Protein AF-A0AAU9DCE3-F1 (afdb_monomer)

Secondary structure (DSSP, 8-state):
----HHHHHHHHHHHHT-SS-EEHHHHHHH-TT--HHHHHHHHHHHHHTTSEEEEE-S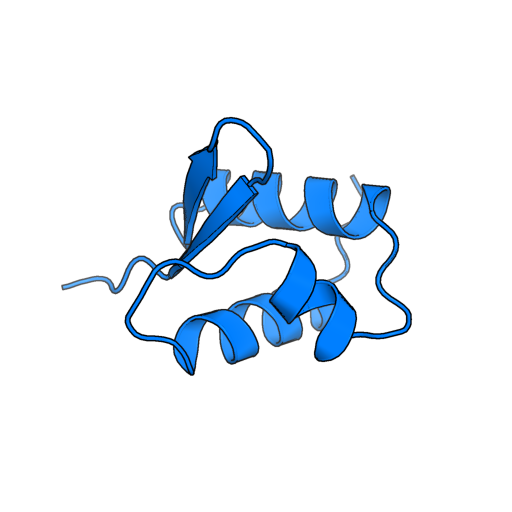S-EEEEE----

Foldseek 3Di:
DPADPVLLVQVLVQQVVDQDWDWPVSVCVSPVPDDPVNVVVSQVVCVVVVQWDWDDDPVTITIHGDDDD

Solvent-accessible surface area (backbone atoms only — not comparable to full-atom values): 4149 Å² total; per-residue (Å²): 132,93,76,60,63,69,59,47,52,49,53,49,55,55,32,66,76,36,97,50,72,41,47,56,65,61,54,41,69,79,33,78,88,62,50,67,69,59,49,53,55,46,51,54,48,38,38,72,69,59,45,32,48,79,46,82,50,98,88,46,51,24,37,28,60,50,79,81,130

Radius of gyration: 11.1 Å; Cα contacts (8 Å, |Δ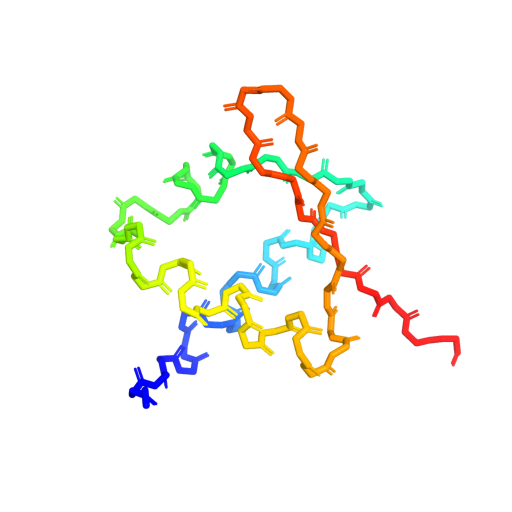i|>4): 67; chains: 1; bounding box: 26×25×28 Å

Nearest PDB structures (foldseek):
  2dk8-assembly1_A  TM=8.783E-01  e=2.680E-03  Mus musculus
  8iuh-assembly1_P  TM=9.043E-01  e=3.233E-02  Homo sapiens
  2l01-assembly1_B  TM=8.345E-01  e=2.470E-02  Phocaeicola vulgatus ATCC 8482
  5oqj-assembly1_2  TM=7.004E-01  e=2.980E-01  Saccharomyces cerevisiae S288C
  7zs9-assembly1_2  TM=6.541E-01  e=4.773E-01  Saccharomyces cerevisiae

Organism: NCBI:txid2996794

Sequence (69 aa):
MNIDKNLQEKILKILEKHDNYISTKILYEEIPDLDEKKLNGNIVFLEKEDKICVKVGVDNKNFKVKMKR

Structure (mmCIF, N/CA/C/O backbone):
data_AF-A0AAU9DCE3-F1
#
_entry.id   AF-A0AAU9DCE3-F1
#
loop_
_atom_site.group_PDB
_atom_site.id
_atom_site.type_symbol
_atom_site.label_atom_id
_atom_site.label_alt_id
_atom_site.label_comp_id
_atom_site.label_asym_id
_atom_site.label_entity_id
_atom_site.label_seq_id
_atom_site.pdbx_PDB_ins_code
_atom_site.Cartn_x
_atom_site.Cartn_y
_atom_site.Cartn_z
_atom_site.occupancy
_atom_site.B_iso_or_equiv
_atom_site.auth_seq_id
_atom_site.auth_comp_id
_atom_site.auth_asym_id
_atom_site.auth_atom_id
_atom_site.pdbx_PDB_model_num
ATOM 1 N N . MET A 1 1 ? 6.447 -15.177 7.456 1.00 59.56 1 MET A N 1
ATOM 2 C CA . MET A 1 1 ? 6.685 -14.138 6.427 1.00 59.56 1 MET A CA 1
ATOM 3 C C . MET A 1 1 ? 7.536 -13.065 7.088 1.00 59.56 1 MET A C 1
ATOM 5 O O . MET A 1 1 ? 7.139 -12.620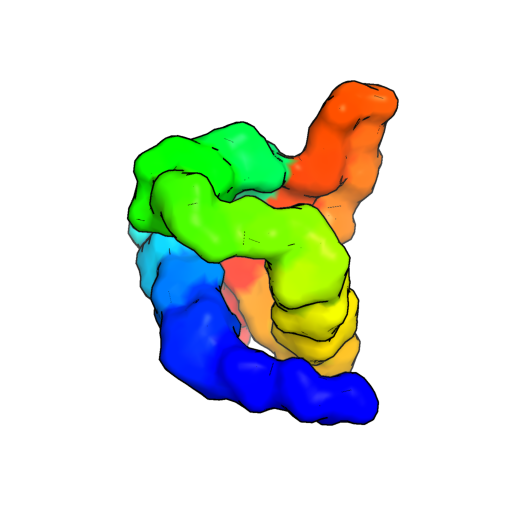 8.155 1.00 59.56 1 MET A O 1
ATOM 9 N N . ASN A 1 2 ? 8.713 -12.727 6.551 1.00 59.78 2 ASN A N 1
ATOM 10 C CA . ASN A 1 2 ? 9.536 -11.653 7.116 1.00 59.78 2 ASN A CA 1
ATOM 11 C C . ASN A 1 2 ? 9.025 -10.333 6.530 1.00 59.78 2 ASN A C 1
ATOM 13 O O . ASN A 1 2 ? 9.119 -10.117 5.323 1.00 59.78 2 ASN A O 1
ATOM 17 N N . ILE A 1 3 ? 8.356 -9.539 7.354 1.00 68.19 3 ILE A N 1
ATOM 18 C CA . ILE A 1 3 ? 7.598 -8.370 6.917 1.00 68.19 3 ILE A CA 1
ATOM 19 C C . ILE A 1 3 ? 8.457 -7.129 7.133 1.00 68.19 3 ILE A C 1
ATOM 21 O O . ILE A 1 3 ? 8.897 -6.854 8.249 1.00 68.19 3 ILE A O 1
ATOM 25 N N . ASP A 1 4 ? 8.699 -6.392 6.053 1.00 81.75 4 ASP A N 1
ATOM 26 C CA . ASP A 1 4 ? 9.503 -5.174 6.070 1.00 81.75 4 ASP A CA 1
ATOM 27 C C . ASP A 1 4 ? 8.666 -4.001 6.599 1.00 81.75 4 ASP A C 1
ATOM 29 O O . ASP A 1 4 ? 7.836 -3.434 5.885 1.00 81.75 4 ASP A O 1
ATOM 33 N N . LYS A 1 5 ? 8.873 -3.648 7.873 1.00 84.75 5 LYS A N 1
ATOM 34 C CA . LYS A 1 5 ? 8.131 -2.571 8.550 1.00 84.75 5 LYS A CA 1
ATOM 35 C C . LYS A 1 5 ? 8.289 -1.218 7.850 1.00 84.75 5 LYS A C 1
ATOM 37 O O . LYS A 1 5 ? 7.314 -0.478 7.759 1.00 84.75 5 LYS A O 1
ATOM 42 N N . ASN A 1 6 ? 9.469 -0.919 7.301 1.00 87.88 6 ASN A N 1
ATOM 43 C CA . ASN A 1 6 ? 9.702 0.341 6.590 1.00 87.88 6 ASN A CA 1
ATOM 44 C C . ASN A 1 6 ? 8.861 0.412 5.315 1.00 87.88 6 ASN A C 1
ATOM 46 O O . ASN A 1 6 ? 8.316 1.463 4.975 1.00 87.88 6 ASN A O 1
ATOM 50 N N . LEU A 1 7 ? 8.738 -0.715 4.609 1.00 89.31 7 LEU A N 1
ATOM 51 C CA . LEU A 1 7 ? 7.904 -0.793 3.419 1.00 89.31 7 LEU A CA 1
ATOM 52 C C . LEU A 1 7 ? 6.418 -0.614 3.756 1.00 89.31 7 LEU A C 1
ATOM 54 O O . LEU A 1 7 ? 5.715 0.098 3.042 1.00 89.31 7 LEU A O 1
ATOM 58 N N . GLN A 1 8 ? 5.949 -1.200 4.860 1.00 88.94 8 GLN A N 1
ATOM 59 C CA . GLN A 1 8 ? 4.570 -1.023 5.323 1.00 88.94 8 GLN A CA 1
ATOM 60 C C . GLN A 1 8 ? 4.240 0.428 5.640 1.00 88.94 8 GLN A C 1
ATOM 62 O O . GLN A 1 8 ? 3.208 0.923 5.197 1.00 88.94 8 GLN A O 1
ATOM 67 N N . GLU A 1 9 ? 5.109 1.114 6.383 1.00 90.94 9 GLU A N 1
ATOM 68 C CA . GLU A 1 9 ? 4.905 2.524 6.712 1.00 90.94 9 GLU A CA 1
ATOM 69 C C . GLU A 1 9 ? 4.909 3.403 5.463 1.00 90.94 9 GLU A C 1
ATOM 71 O O . GLU A 1 9 ? 4.087 4.310 5.360 1.00 90.94 9 GLU A O 1
ATOM 76 N N . LYS A 1 10 ? 5.786 3.126 4.488 1.00 91.81 10 LYS A N 1
ATOM 77 C CA . LYS A 1 10 ? 5.767 3.831 3.198 1.00 91.81 10 LYS A CA 1
ATOM 78 C C . LYS A 1 10 ? 4.451 3.617 2.457 1.00 91.81 10 LYS A C 1
ATOM 80 O O . LYS A 1 10 ? 3.849 4.596 2.030 1.00 91.81 10 LYS A O 1
ATOM 85 N N . ILE A 1 11 ? 3.993 2.367 2.340 1.00 91.69 11 ILE A N 1
ATOM 86 C CA . ILE A 1 11 ? 2.715 2.044 1.691 1.00 91.69 11 ILE A CA 1
ATOM 87 C C . ILE A 1 11 ? 1.577 2.783 2.395 1.00 91.69 11 ILE A C 1
ATOM 89 O O . ILE A 1 11 ? 0.813 3.472 1.731 1.00 91.69 11 ILE A O 1
ATOM 93 N N . LEU A 1 12 ? 1.489 2.702 3.726 1.00 91.50 12 LEU A N 1
ATOM 94 C CA . LEU A 1 12 ? 0.453 3.392 4.495 1.00 91.50 12 LEU A CA 1
ATOM 95 C C . LEU A 1 12 ? 0.491 4.903 4.271 1.00 91.50 12 LEU A C 1
ATOM 97 O O . LEU A 1 12 ? -0.537 5.466 3.926 1.00 91.50 12 LEU A O 1
ATOM 101 N N . LYS A 1 13 ? 1.664 5.539 4.356 1.00 92.12 13 LYS A N 1
ATOM 102 C CA . LYS A 1 13 ? 1.807 6.982 4.110 1.00 92.12 13 LYS A CA 1
ATOM 103 C C . LYS A 1 13 ? 1.356 7.387 2.712 1.00 92.12 13 LYS A C 1
ATOM 105 O O . LYS A 1 13 ? 0.741 8.435 2.561 1.00 92.12 13 LYS A O 1
ATOM 110 N N . ILE A 1 14 ? 1.664 6.591 1.686 1.00 92.38 14 ILE A N 1
ATOM 111 C CA . ILE A 1 14 ? 1.189 6.864 0.324 1.00 92.38 14 ILE A CA 1
ATOM 112 C C . ILE A 1 14 ? -0.333 6.747 0.291 1.00 92.38 14 ILE A C 1
ATOM 114 O O . ILE A 1 14 ? -1.001 7.671 -0.150 1.00 92.38 14 ILE A O 1
ATOM 118 N N . LEU A 1 15 ? -0.892 5.656 0.819 1.00 91.69 15 LEU A N 1
ATOM 119 C CA . LEU A 1 15 ? -2.339 5.459 0.861 1.00 91.69 15 LEU A CA 1
ATOM 120 C C . LEU A 1 15 ? -3.068 6.548 1.663 1.00 91.69 15 LEU A C 1
ATOM 122 O O . LEU A 1 15 ? -4.163 6.927 1.278 1.00 91.69 15 LEU A O 1
ATOM 126 N N . GLU A 1 16 ? -2.477 7.073 2.737 1.00 90.94 16 GLU A N 1
ATOM 127 C CA . GLU A 1 16 ? -3.033 8.165 3.550 1.00 90.94 16 GLU A CA 1
ATOM 128 C C . GLU A 1 16 ? -3.053 9.510 2.817 1.00 90.94 16 GLU A C 1
ATOM 130 O O . GLU A 1 16 ? -3.935 10.324 3.076 1.00 90.94 16 GLU A O 1
ATOM 135 N N . LYS A 1 17 ? -2.129 9.748 1.874 1.00 90.88 17 LYS A N 1
ATOM 136 C CA . LYS A 1 17 ? -2.175 10.941 1.008 1.00 90.88 17 LYS A CA 1
ATOM 137 C C . LYS A 1 17 ? -3.363 10.920 0.045 1.00 90.88 17 LYS A C 1
ATOM 139 O O . LYS A 1 17 ? -3.680 1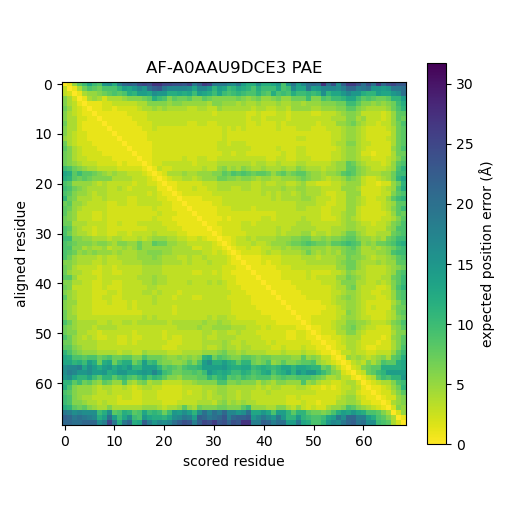1.950 -0.547 1.00 90.88 17 LYS A O 1
ATOM 144 N N . HIS A 1 18 ? -3.986 9.761 -0.157 1.00 87.56 18 HIS A N 1
ATOM 145 C CA . HIS A 1 18 ? -5.088 9.590 -1.087 1.00 87.56 18 HIS A CA 1
ATOM 146 C C . HIS A 1 18 ? -6.380 9.239 -0.344 1.00 87.56 18 HIS A C 1
ATOM 148 O O . HIS A 1 18 ? -6.553 8.140 0.173 1.00 87.56 18 HIS A O 1
ATOM 154 N N . ASP A 1 19 ? -7.364 10.137 -0.392 1.00 83.38 19 ASP A N 1
ATOM 155 C CA . ASP A 1 19 ? -8.690 9.884 0.195 1.00 83.38 19 ASP A CA 1
ATOM 156 C C . ASP A 1 19 ? -9.466 8.755 -0.507 1.00 83.38 19 ASP A C 1
ATOM 158 O O . ASP A 1 19 ? -10.452 8.223 0.016 1.00 83.38 19 ASP A O 1
ATOM 162 N N . ASN A 1 20 ? -9.039 8.372 -1.709 1.00 88.19 20 ASN A N 1
ATOM 163 C CA . ASN A 1 20 ? -9.693 7.387 -2.560 1.00 88.19 20 ASN A CA 1
ATOM 164 C C . ASN A 1 20 ? -8.832 6.138 -2.755 1.00 88.19 20 ASN A C 1
ATOM 166 O O . ASN A 1 20 ? -7.653 6.099 -2.423 1.00 88.19 20 ASN A O 1
ATOM 170 N N . TYR A 1 21 ? -9.451 5.098 -3.310 1.00 90.44 21 TYR A N 1
ATOM 171 C CA . TYR A 1 21 ? -8.730 3.899 -3.719 1.00 90.44 21 TYR A CA 1
ATOM 172 C C . TYR A 1 21 ? -7.681 4.243 -4.778 1.00 90.44 21 TYR A C 1
ATOM 174 O O . TYR A 1 21 ? -8.023 4.823 -5.808 1.00 90.44 21 TYR A O 1
ATOM 182 N N . ILE A 1 22 ? -6.435 3.832 -4.548 1.00 90.81 22 ILE A N 1
ATOM 183 C CA . ILE A 1 22 ? -5.357 3.943 -5.533 1.00 90.81 22 ILE A CA 1
ATOM 184 C C . ILE A 1 22 ? -4.960 2.575 -6.059 1.00 90.81 22 ILE A C 1
ATOM 186 O O . ILE A 1 22 ? -5.009 1.584 -5.332 1.00 90.81 22 ILE A O 1
ATOM 190 N N . SER A 1 23 ? -4.553 2.518 -7.321 1.00 90.31 23 SER A N 1
ATOM 191 C CA . SER A 1 23 ? -4.088 1.273 -7.931 1.00 90.31 23 SER A CA 1
ATOM 192 C C . SER A 1 23 ? -2.656 0.931 -7.513 1.00 90.31 23 SER A C 1
ATOM 194 O O . SER A 1 23 ? -1.880 1.800 -7.113 1.00 90.31 23 SER A O 1
ATOM 196 N N . THR A 1 24 ? -2.276 -0.334 -7.689 1.00 89.31 24 THR A N 1
ATOM 197 C CA . THR A 1 24 ? -0.880 -0.800 -7.610 1.00 89.31 24 THR A CA 1
ATOM 198 C C . THR A 1 24 ? 0.102 0.058 -8.406 1.00 89.31 24 THR A C 1
ATOM 200 O O . THR A 1 24 ? 1.229 0.223 -7.955 1.00 89.31 24 THR A O 1
ATOM 203 N N . LYS A 1 25 ? -0.304 0.644 -9.543 1.00 89.00 25 LYS A N 1
ATOM 204 C CA . LYS A 1 25 ? 0.574 1.490 -10.371 1.00 89.00 25 LYS A CA 1
ATOM 205 C C . LYS A 1 25 ? 1.124 2.691 -9.605 1.00 89.00 25 LYS A C 1
ATOM 207 O O . LYS A 1 25 ? 2.324 2.918 -9.646 1.00 89.00 25 LYS A O 1
ATOM 212 N N . ILE A 1 26 ? 0.278 3.379 -8.838 1.00 90.25 26 ILE A N 1
ATOM 213 C CA . ILE A 1 26 ? 0.695 4.549 -8.047 1.00 90.25 26 ILE A CA 1
ATOM 214 C C . ILE A 1 26 ? 1.721 4.138 -6.980 1.00 90.25 26 ILE A C 1
ATOM 216 O O . ILE A 1 26 ? 2.674 4.864 -6.718 1.00 90.25 26 ILE A O 1
ATOM 220 N N . LEU A 1 27 ? 1.581 2.940 -6.398 1.00 90.12 27 LEU A N 1
ATOM 221 C CA . LEU A 1 27 ? 2.566 2.427 -5.441 1.00 90.12 27 LEU A CA 1
ATOM 222 C C . LEU A 1 27 ? 3.923 2.137 -6.096 1.00 90.12 27 LEU A C 1
ATOM 224 O O . LEU A 1 27 ? 4.945 2.390 -5.468 1.00 90.12 27 LEU A O 1
ATOM 228 N N . TYR A 1 28 ? 3.940 1.622 -7.330 1.00 90.81 28 TYR A N 1
ATOM 229 C CA . TYR A 1 28 ? 5.181 1.410 -8.083 1.00 90.81 28 TYR A CA 1
ATOM 230 C C . TYR A 1 28 ? 5.831 2.728 -8.523 1.00 90.81 28 TYR A C 1
ATOM 232 O O . TYR A 1 28 ? 7.053 2.819 -8.548 1.00 90.81 28 TYR A O 1
ATOM 240 N N . GLU A 1 29 ? 5.034 3.751 -8.834 1.00 91.50 29 GLU A N 1
ATOM 241 C CA . GLU A 1 29 ? 5.538 5.089 -9.169 1.00 91.50 29 GLU A CA 1
ATOM 242 C C . GLU A 1 29 ? 6.177 5.780 -7.952 1.00 91.50 29 GLU A C 1
ATOM 244 O O . GLU A 1 29 ? 7.279 6.313 -8.056 1.00 91.50 29 GLU A O 1
ATOM 249 N N . GLU A 1 30 ? 5.538 5.720 -6.778 1.00 91.31 30 GLU A N 1
ATOM 250 C CA . GLU A 1 30 ? 6.068 6.310 -5.536 1.00 91.31 30 GLU A CA 1
ATOM 251 C C . GLU A 1 30 ? 7.204 5.474 -4.908 1.00 91.31 30 GLU A C 1
ATOM 253 O O . GLU A 1 30 ? 8.004 5.985 -4.118 1.00 91.31 30 GLU A O 1
ATOM 258 N N . ILE A 1 31 ? 7.277 4.174 -5.219 1.00 90.12 31 ILE A N 1
ATOM 259 C CA . ILE A 1 31 ? 8.291 3.243 -4.708 1.00 90.12 31 ILE A CA 1
ATOM 260 C C . ILE A 1 31 ? 8.912 2.476 -5.893 1.00 90.12 31 ILE A C 1
ATOM 262 O O . ILE A 1 31 ? 8.537 1.331 -6.149 1.00 90.12 31 ILE A O 1
ATOM 266 N N . PRO A 1 32 ? 9.893 3.063 -6.600 1.00 84.00 32 PRO A N 1
ATOM 267 C CA . PRO A 1 32 ? 10.479 2.451 -7.797 1.00 84.00 32 PRO A CA 1
ATOM 268 C C . PRO A 1 32 ? 11.169 1.095 -7.548 1.00 84.00 32 PRO A C 1
ATOM 270 O O . PRO A 1 32 ? 11.185 0.249 -8.436 1.00 84.00 32 PRO A O 1
ATOM 273 N N . ASP A 1 33 ? 11.669 0.836 -6.333 1.00 86.81 33 ASP A N 1
ATOM 274 C CA . ASP A 1 33 ? 12.294 -0.445 -5.943 1.00 86.81 33 ASP A CA 1
ATOM 275 C C . ASP A 1 33 ? 11.297 -1.474 -5.363 1.00 86.81 33 ASP A C 1
ATOM 277 O O . ASP A 1 33 ? 11.675 -2.423 -4.661 1.00 86.81 33 ASP A O 1
ATOM 281 N N . LEU A 1 34 ? 9.994 -1.267 -5.572 1.00 87.44 34 LEU A N 1
ATOM 282 C CA . LEU A 1 34 ? 8.947 -2.108 -5.003 1.00 87.44 34 LEU A CA 1
ATOM 283 C C . LEU A 1 34 ? 8.823 -3.438 -5.745 1.00 87.44 34 LEU A C 1
ATOM 285 O O . LEU A 1 34 ? 8.252 -3.528 -6.827 1.00 87.44 34 LEU A O 1
ATOM 289 N N . ASP A 1 35 ? 9.286 -4.505 -5.103 1.00 88.19 35 ASP A N 1
ATOM 290 C CA . ASP 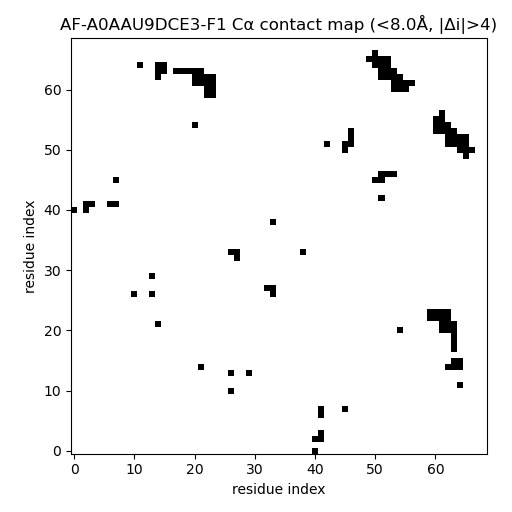A 1 35 ? 9.056 -5.868 -5.575 1.00 88.19 35 ASP A CA 1
ATOM 291 C C . ASP A 1 35 ? 7.590 -6.295 -5.368 1.00 88.19 35 ASP A C 1
ATOM 293 O O . ASP A 1 35 ? 7.016 -6.120 -4.289 1.00 88.19 35 ASP A O 1
ATOM 297 N N . GLU A 1 36 ? 6.982 -6.913 -6.384 1.00 86.50 36 GLU A N 1
ATOM 298 C CA . GLU A 1 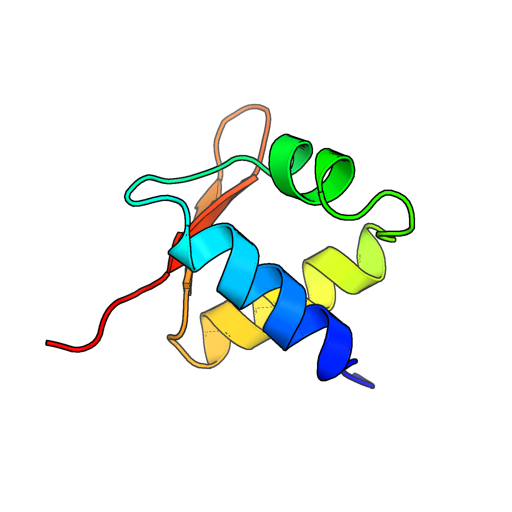36 ? 5.577 -7.337 -6.345 1.00 86.50 36 GLU A CA 1
ATOM 299 C C . GLU A 1 36 ? 5.289 -8.372 -5.244 1.00 86.50 36 GLU A C 1
ATOM 301 O O . GLU A 1 36 ? 4.236 -8.315 -4.599 1.00 86.50 36 GLU A O 1
ATOM 306 N N . LYS A 1 37 ? 6.209 -9.310 -4.973 1.00 86.81 37 LYS A N 1
ATOM 307 C CA . LYS A 1 37 ? 6.014 -10.307 -3.907 1.00 86.81 37 LYS A CA 1
ATOM 308 C C . LYS A 1 37 ? 6.071 -9.639 -2.540 1.00 86.81 37 LYS A C 1
ATOM 310 O O . LYS A 1 37 ? 5.250 -9.960 -1.675 1.00 86.81 37 LYS A O 1
ATOM 315 N N . LYS A 1 38 ? 6.993 -8.688 -2.350 1.00 88.00 38 LYS A N 1
ATOM 316 C CA . LYS A 1 38 ? 7.045 -7.862 -1.135 1.00 88.00 38 LYS A CA 1
ATOM 317 C C . LYS A 1 38 ? 5.774 -7.034 -0.985 1.00 88.00 38 LYS A C 1
ATOM 319 O O . LYS A 1 38 ? 5.198 -7.033 0.101 1.00 88.00 38 LYS A O 1
ATOM 324 N N . LEU A 1 39 ? 5.304 -6.379 -2.045 1.00 88.50 39 LEU A N 1
ATOM 325 C CA . LEU A 1 39 ? 4.063 -5.607 -2.014 1.00 88.50 39 LEU A CA 1
ATOM 326 C C . LEU A 1 39 ? 2.881 -6.487 -1.602 1.00 88.50 39 LEU A C 1
ATOM 328 O O . LEU A 1 39 ? 2.218 -6.188 -0.614 1.00 88.50 39 LEU A O 1
ATOM 332 N N . ASN A 1 40 ? 2.649 -7.599 -2.305 1.00 87.38 40 ASN A N 1
ATOM 333 C CA . ASN A 1 40 ? 1.537 -8.502 -2.014 1.00 87.38 40 ASN A CA 1
ATOM 334 C C . ASN A 1 40 ? 1.593 -9.03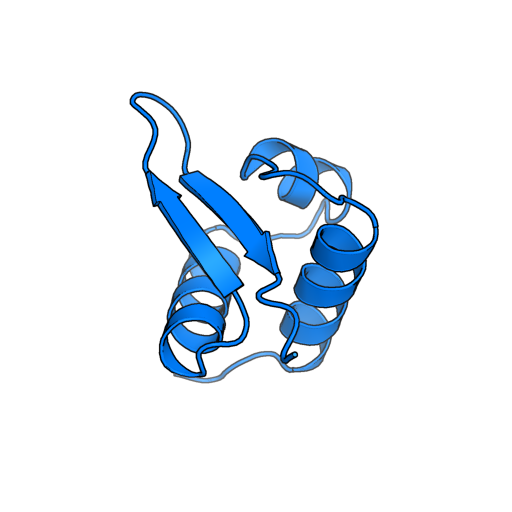2 -0.573 1.00 87.38 40 ASN A C 1
ATOM 336 O O . ASN A 1 40 ? 0.569 -9.045 0.104 1.00 87.38 40 ASN A O 1
ATOM 340 N N . GLY A 1 41 ? 2.774 -9.410 -0.071 1.00 89.12 41 GLY A N 1
ATOM 341 C CA . GLY A 1 41 ? 2.929 -9.843 1.321 1.00 89.12 41 GLY A CA 1
ATOM 342 C C . GLY A 1 41 ? 2.551 -8.756 2.332 1.00 89.12 41 GLY A C 1
ATOM 343 O O . GLY A 1 41 ? 1.861 -9.034 3.313 1.00 89.12 41 GLY A O 1
ATOM 344 N N . ASN A 1 42 ? 2.952 -7.509 2.073 1.00 89.94 42 ASN A N 1
ATOM 345 C CA . ASN A 1 42 ? 2.644 -6.378 2.946 1.00 89.94 42 ASN A CA 1
ATOM 346 C C . ASN A 1 42 ? 1.174 -5.960 2.874 1.00 89.94 42 ASN A C 1
ATOM 348 O O . ASN A 1 42 ? 0.572 -5.733 3.916 1.00 89.94 42 ASN A O 1
ATOM 352 N N . ILE A 1 43 ? 0.576 -5.917 1.684 1.00 89.69 43 ILE A N 1
ATOM 353 C CA . ILE A 1 43 ? -0.847 -5.608 1.500 1.00 89.69 43 ILE A CA 1
ATOM 354 C C . ILE A 1 43 ? -1.721 -6.643 2.206 1.00 89.69 43 ILE A C 1
ATOM 356 O O . ILE A 1 43 ? -2.594 -6.261 2.976 1.00 89.69 43 ILE A O 1
ATOM 360 N N . VAL A 1 44 ? -1.454 -7.940 2.008 1.00 89.38 44 VAL A N 1
ATOM 361 C CA . VAL A 1 44 ? -2.208 -9.017 2.673 1.00 89.38 44 VAL A CA 1
ATOM 362 C C . VAL A 1 44 ? -2.088 -8.907 4.191 1.00 89.38 44 VAL A C 1
ATOM 364 O O . VAL A 1 44 ? -3.056 -9.146 4.908 1.00 89.38 44 VAL A O 1
ATOM 367 N N . PHE A 1 45 ? -0.913 -8.539 4.702 1.00 90.56 45 PHE A N 1
ATOM 368 C CA . PHE A 1 45 ? -0.745 -8.316 6.132 1.00 90.56 45 PHE A CA 1
ATOM 369 C C . PHE A 1 45 ? -1.530 -7.094 6.628 1.00 90.56 45 PHE A C 1
ATOM 371 O O . PHE A 1 45 ? -2.252 -7.200 7.611 1.00 90.56 45 PHE A O 1
ATOM 378 N N . LEU A 1 46 ? -1.424 -5.949 5.950 1.00 90.69 46 LEU A N 1
ATOM 379 C CA . LEU A 1 46 ? -2.130 -4.721 6.327 1.00 90.69 46 LEU A CA 1
ATOM 380 C C . LEU A 1 46 ? -3.655 -4.883 6.251 1.00 90.69 46 LEU A C 1
ATOM 382 O O . LEU A 1 46 ? -4.371 -4.322 7.075 1.00 90.69 46 LEU A O 1
ATOM 386 N N . GLU A 1 47 ? -4.145 -5.655 5.283 1.00 91.06 47 GLU A N 1
ATOM 387 C CA . GLU A 1 47 ? -5.556 -6.018 5.158 1.00 91.06 47 GLU A CA 1
ATOM 388 C C . GLU A 1 47 ? -6.007 -6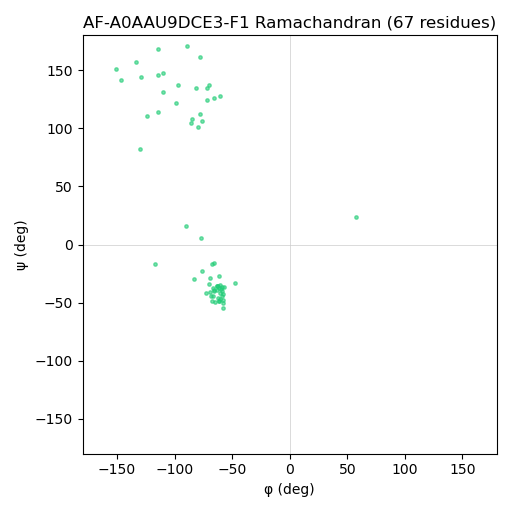.916 6.318 1.00 91.06 47 GLU A C 1
ATOM 390 O O . GLU A 1 47 ? -7.045 -6.655 6.922 1.00 91.06 47 GLU A O 1
ATOM 395 N N . LYS A 1 48 ? -5.209 -7.930 6.687 1.00 89.94 48 LYS A N 1
ATOM 396 C CA . LYS A 1 48 ? -5.488 -8.794 7.850 1.00 89.94 48 LYS A CA 1
ATOM 397 C C . LYS A 1 48 ? -5.510 -8.032 9.173 1.00 89.94 48 LYS A C 1
ATOM 399 O O . LYS A 1 48 ? -6.314 -8.354 10.038 1.00 89.94 48 LYS A O 1
ATOM 404 N N . GLU A 1 49 ? -4.653 -7.026 9.309 1.00 89.94 49 GLU A N 1
ATOM 405 C CA . GLU A 1 49 ? -4.608 -6.125 10.467 1.00 89.94 49 GLU A CA 1
ATOM 406 C C . GLU A 1 49 ? -5.724 -5.064 10.448 1.00 89.94 49 GLU A C 1
ATOM 408 O O . GLU A 1 49 ? -5.723 -4.149 11.271 1.00 89.94 49 GLU A O 1
ATOM 413 N N . ASP A 1 50 ? -6.652 -5.148 9.489 1.00 89.94 50 ASP A N 1
ATOM 414 C CA . ASP A 1 50 ? -7.761 -4.214 9.292 1.00 89.94 50 ASP A CA 1
ATOM 415 C C . ASP A 1 50 ? -7.318 -2.752 9.079 1.00 89.94 50 ASP A C 1
ATOM 417 O O . ASP A 1 50 ? -8.076 -1.811 9.303 1.00 89.94 50 ASP A O 1
ATOM 421 N N . LYS A 1 51 ? -6.076 -2.536 8.621 1.00 90.38 51 LYS A N 1
ATOM 422 C CA . LYS A 1 51 ? -5.516 -1.195 8.376 1.00 90.38 51 LYS A CA 1
ATOM 423 C C . LYS A 1 51 ? -5.913 -0.636 7.015 1.00 90.38 51 LYS A C 1
ATOM 425 O O . LYS A 1 51 ? -6.005 0.579 6.847 1.00 90.38 51 LYS A O 1
ATOM 430 N N . ILE A 1 52 ? -6.128 -1.505 6.030 1.00 92.00 52 ILE A N 1
ATOM 431 C CA . ILE A 1 52 ? -6.478 -1.115 4.660 1.00 92.00 52 ILE A CA 1
ATOM 432 C C . ILE A 1 52 ? -7.644 -1.951 4.119 1.00 92.00 52 ILE A C 1
ATOM 434 O O . ILE A 1 52 ? -7.892 -3.069 4.561 1.00 92.00 52 ILE A O 1
ATOM 438 N N . CYS A 1 53 ? -8.344 -1.405 3.131 1.00 91.25 53 CYS A N 1
ATOM 439 C CA . CYS A 1 53 ? -9.252 -2.113 2.241 1.00 91.25 53 CYS A CA 1
ATOM 440 C C . CYS A 1 53 ? -8.534 -2.452 0.937 1.00 91.25 53 CYS A C 1
ATOM 442 O O . CYS A 1 53 ? -7.896 -1.580 0.338 1.00 91.25 53 CYS A O 1
ATOM 444 N N . VAL A 1 54 ? -8.742 -3.669 0.441 1.00 90.38 54 VAL A N 1
ATOM 445 C CA . VAL A 1 54 ? -8.332 -4.075 -0.903 1.00 90.38 54 VAL A CA 1
ATOM 446 C C . VAL A 1 54 ? -9.576 -4.262 -1.769 1.00 90.38 54 VAL A C 1
ATOM 448 O O . VAL A 1 54 ? -10.535 -4.923 -1.379 1.00 90.38 54 VAL A O 1
ATOM 451 N N . LYS A 1 55 ? -9.571 -3.673 -2.965 1.00 89.50 55 LYS A N 1
ATOM 452 C CA . LYS A 1 55 ? -10.613 -3.850 -3.979 1.00 89.50 55 LYS A CA 1
ATOM 453 C C . LYS A 1 55 ? -9.981 -4.342 -5.274 1.00 89.50 55 LYS A C 1
ATOM 455 O O . LYS A 1 55 ? -9.256 -3.604 -5.942 1.00 89.50 55 LYS A O 1
ATOM 460 N N . VAL A 1 56 ? -10.258 -5.592 -5.633 1.00 83.75 56 VAL A N 1
ATOM 461 C CA . VAL A 1 56 ? -9.775 -6.198 -6.880 1.00 83.75 56 VAL A CA 1
ATOM 462 C C . VAL A 1 56 ? -10.638 -5.688 -8.037 1.00 83.75 56 VAL A C 1
ATOM 464 O O . VAL A 1 56 ? -11.836 -5.955 -8.083 1.00 83.75 56 VAL A O 1
ATOM 467 N N . GLY A 1 57 ? -10.046 -4.885 -8.925 1.00 74.94 57 GLY A N 1
ATOM 468 C CA . GLY A 1 57 ? -10.631 -4.525 -10.217 1.00 74.94 57 GLY A CA 1
ATOM 469 C C . GLY A 1 57 ? -10.240 -5.536 -11.298 1.00 74.94 57 GLY A C 1
ATOM 470 O O . GLY A 1 57 ? -9.382 -6.382 -11.063 1.00 74.94 57 GLY A O 1
ATOM 471 N N . VAL A 1 58 ? -10.853 -5.425 -12.480 1.00 73.81 58 VAL A N 1
ATOM 472 C CA . VAL A 1 58 ? -10.644 -6.349 -13.614 1.00 73.81 58 VAL A CA 1
ATOM 473 C C . VAL A 1 58 ? -9.166 -6.430 -14.026 1.00 73.81 58 VAL A C 1
ATOM 475 O O . VAL A 1 58 ? -8.682 -7.522 -14.301 1.00 73.81 58 VAL A O 1
ATOM 478 N N . ASP A 1 59 ? -8.435 -5.309 -13.956 1.00 70.38 59 ASP A N 1
ATOM 479 C CA . ASP A 1 59 ? -7.034 -5.231 -14.404 1.00 70.38 59 ASP A CA 1
ATOM 480 C C . ASP A 1 59 ? -6.020 -4.911 -13.295 1.00 70.38 59 ASP A C 1
ATOM 482 O O . ASP A 1 59 ? -4.822 -5.080 -13.494 1.00 70.38 59 ASP A O 1
ATOM 486 N N . ASN A 1 60 ? -6.454 -4.407 -12.131 1.00 77.12 60 ASN A N 1
ATOM 487 C CA . ASN A 1 60 ? -5.547 -3.972 -11.060 1.00 77.12 60 ASN A CA 1
ATOM 488 C C . ASN A 1 60 ? -6.175 -4.121 -9.667 1.00 77.12 60 ASN A C 1
ATOM 490 O O . ASN A 1 60 ? -7.386 -3.967 -9.486 1.00 77.12 60 ASN A O 1
ATOM 494 N N . LYS A 1 61 ? -5.329 -4.342 -8.654 1.00 85.88 61 LYS A N 1
ATOM 495 C CA . LYS A 1 61 ? -5.727 -4.231 -7.244 1.00 85.88 61 LYS A CA 1
ATOM 496 C C . LYS A 1 61 ? -5.698 -2.763 -6.835 1.00 85.88 61 LYS A C 1
ATOM 498 O O . LYS A 1 61 ? -4.743 -2.054 -7.148 1.00 85.88 61 LYS A O 1
ATOM 503 N N 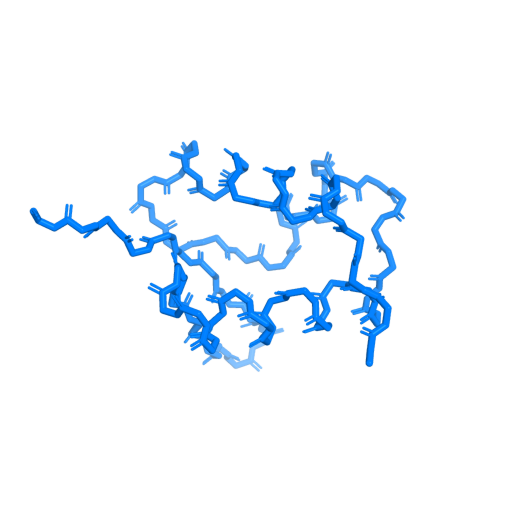. ASN A 1 62 ? -6.738 -2.329 -6.135 1.00 89.88 62 ASN A N 1
ATOM 504 C CA . ASN A 1 62 ? -6.808 -0.995 -5.565 1.00 89.88 62 ASN A CA 1
ATOM 505 C C . ASN A 1 62 ? -6.808 -1.063 -4.042 1.00 89.88 62 ASN A C 1
ATOM 507 O O . ASN A 1 62 ? -7.399 -1.972 -3.459 1.00 89.88 62 ASN A O 1
ATOM 511 N N . PHE A 1 63 ? -6.188 -0.079 -3.406 1.00 91.81 63 PHE A N 1
ATOM 512 C CA . PHE A 1 63 ? -5.962 -0.045 -1.969 1.00 91.81 63 PHE A CA 1
ATOM 513 C C . PHE A 1 63 ? -6.423 1.286 -1.393 1.00 91.81 63 PHE A C 1
ATOM 515 O O . PHE A 1 63 ? -6.280 2.325 -2.036 1.00 91.81 63 PHE A O 1
ATOM 522 N N . LYS A 1 64 ? -6.965 1.256 -0.178 1.00 91.81 64 LYS A N 1
ATOM 523 C CA . LYS A 1 64 ? -7.359 2.451 0.576 1.00 91.81 64 LYS A CA 1
ATOM 524 C C . LYS A 1 64 ? -7.157 2.212 2.068 1.00 91.81 64 LYS A C 1
ATOM 526 O O . LYS A 1 64 ? -7.453 1.120 2.539 1.00 91.81 64 LYS A O 1
ATOM 531 N N . VAL A 1 65 ? -6.706 3.210 2.823 1.00 91.44 65 VAL A N 1
ATOM 532 C CA . VAL A 1 65 ? -6.612 3.111 4.292 1.00 91.44 65 VAL A CA 1
ATOM 533 C C . VAL A 1 65 ? -8.006 3.109 4.926 1.00 91.44 65 VAL A C 1
ATOM 535 O O . VAL A 1 65 ? -8.889 3.875 4.533 1.00 91.44 65 VAL A O 1
ATOM 538 N N . LYS A 1 66 ? -8.212 2.238 5.918 1.00 85.44 66 LYS A N 1
ATOM 539 C CA . LYS A 1 66 ? -9.385 2.276 6.795 1.00 85.44 66 LYS A CA 1
ATOM 540 C C . LYS A 1 66 ? -9.088 3.251 7.931 1.00 85.44 66 LYS A C 1
ATOM 542 O O . LYS A 1 66 ? -8.338 2.923 8.844 1.00 85.44 66 LYS A O 1
ATOM 547 N N . MET A 1 67 ? -9.667 4.449 7.900 1.00 69.44 67 MET A N 1
ATOM 548 C CA . MET A 1 67 ? -9.635 5.312 9.084 1.00 69.44 67 MET A CA 1
ATOM 549 C C . MET A 1 67 ? -10.572 4.739 10.153 1.00 69.44 67 MET A C 1
ATOM 551 O O . MET A 1 67 ? -11.759 4.521 9.892 1.00 69.44 67 MET A O 1
ATOM 555 N N . LYS A 1 68 ? -10.033 4.484 11.354 1.00 55.25 68 LYS A N 1
ATOM 556 C CA . LYS A 1 68 ? -10.845 4.220 12.547 1.00 55.25 68 LYS A CA 1
ATOM 557 C C . LYS A 1 68 ? -11.611 5.499 12.883 1.00 55.25 68 LYS A C 1
ATOM 559 O O . LYS A 1 68 ? -11.007 6.565 12.964 1.00 55.25 68 LYS A O 1
ATOM 564 N N . ARG A 1 69 ? -12.931 5.362 13.003 1.00 44.59 69 ARG A N 1
ATOM 565 C CA . ARG A 1 69 ? -13.819 6.388 13.559 1.00 44.59 69 ARG A CA 1
ATOM 566 C C . ARG A 1 69 ? -13.389 6.790 14.962 1.00 44.59 69 ARG A C 1
ATOM 568 O O . ARG A 1 69 ? -12.907 5.892 15.689 1.00 44.59 69 ARG A O 1
#

pLDDT: mean 85.8, std 9.48, range [44.59, 92.38]

Mean predicted aligned error: 4.87 Å